Protein AF-A0A1E4HHP5-F1 (afdb_monomer_lite)

pLDDT: mean 71.06, std 14.01, range [37.03, 88.31]

Structure (mmCIF, N/CA/C/O backbone):
data_AF-A0A1E4HHP5-F1
#
_entry.id   AF-A0A1E4HHP5-F1
#
loop_
_atom_site.group_PDB
_atom_site.id
_atom_site.type_symbol
_atom_site.label_atom_id
_atom_site.label_alt_id
_atom_site.label_comp_id
_atom_site.label_asym_id
_atom_site.label_entity_id
_atom_site.label_seq_id
_atom_site.pdbx_PDB_ins_code
_atom_site.Cartn_x
_atom_site.Cartn_y
_atom_site.Cartn_z
_atom_site.occupancy
_atom_site.B_iso_or_equiv
_atom_site.auth_seq_id
_atom_site.auth_comp_id
_atom_site.auth_asym_id
_atom_site.auth_atom_id
_atom_site.pdbx_PDB_model_num
ATOM 1 N N . MET A 1 1 ? 35.082 -2.112 -59.714 1.00 37.03 1 MET A N 1
ATOM 2 C CA . MET A 1 1 ? 34.403 -3.037 -58.783 1.00 37.03 1 MET A CA 1
ATOM 3 C C . MET A 1 1 ? 33.611 -2.203 -57.797 1.00 37.03 1 MET A C 1
ATOM 5 O O . MET A 1 1 ? 34.212 -1.440 -57.056 1.00 37.03 1 MET A O 1
ATOM 9 N N . ALA A 1 2 ? 32.285 -2.267 -57.869 1.00 40.09 2 ALA A N 1
ATOM 10 C CA . ALA A 1 2 ? 31.379 -1.516 -57.009 1.00 40.09 2 ALA A CA 1
ATOM 11 C C . ALA A 1 2 ? 30.781 -2.477 -55.974 1.00 40.09 2 ALA A C 1
ATOM 13 O O . ALA A 1 2 ? 30.176 -3.474 -56.357 1.00 40.09 2 ALA A O 1
ATOM 14 N N . LEU A 1 3 ? 30.952 -2.186 -54.683 1.00 43.59 3 LEU A N 1
ATOM 15 C CA . LEU A 1 3 ? 30.181 -2.815 -53.612 1.00 43.59 3 LEU A CA 1
ATOM 16 C C . LEU A 1 3 ? 29.254 -1.755 -53.021 1.00 43.59 3 LEU A C 1
ATOM 18 O O . LEU A 1 3 ? 29.660 -0.940 -52.197 1.00 43.59 3 LEU A O 1
ATOM 22 N N . ALA A 1 4 ? 28.007 -1.752 -53.485 1.00 50.22 4 ALA A N 1
ATOM 23 C CA . ALA A 1 4 ? 26.939 -0.978 -52.875 1.00 50.22 4 ALA A CA 1
ATOM 24 C C . ALA A 1 4 ? 26.445 -1.726 -51.627 1.00 50.22 4 ALA A C 1
ATOM 26 O O . ALA A 1 4 ? 25.744 -2.732 -51.724 1.00 50.22 4 ALA A O 1
ATOM 27 N N . LEU A 1 5 ? 26.832 -1.242 -50.447 1.00 50.47 5 LEU A N 1
ATOM 28 C CA . LEU A 1 5 ? 26.260 -1.652 -49.165 1.00 50.47 5 LEU A CA 1
ATOM 29 C C . LEU A 1 5 ? 24.863 -1.027 -49.033 1.00 50.47 5 LEU A C 1
ATOM 31 O O . LEU A 1 5 ? 24.707 0.088 -48.542 1.00 50.47 5 LEU A O 1
ATOM 35 N N . LEU A 1 6 ? 23.838 -1.745 -49.493 1.00 47.16 6 LEU A N 1
ATOM 36 C CA . LEU A 1 6 ? 22.438 -1.442 -49.193 1.00 47.16 6 LEU A CA 1
ATOM 37 C C . LEU A 1 6 ? 22.149 -1.852 -47.741 1.00 47.16 6 LEU A C 1
ATOM 39 O O . LEU A 1 6 ? 21.624 -2.928 -47.466 1.00 47.16 6 LEU A O 1
ATOM 43 N N . GLY A 1 7 ? 22.538 -0.994 -46.797 1.00 49.75 7 GLY A N 1
ATOM 44 C CA . GLY A 1 7 ? 22.105 -1.087 -45.408 1.00 49.75 7 GLY A CA 1
ATOM 45 C C . GLY A 1 7 ? 20.605 -0.818 -45.335 1.00 49.75 7 GLY A C 1
ATOM 46 O O . GLY A 1 7 ? 20.167 0.323 -45.454 1.00 49.75 7 GLY A O 1
ATOM 47 N N . ALA A 1 8 ? 19.810 -1.875 -45.186 1.00 52.59 8 ALA A N 1
ATOM 48 C CA . ALA A 1 8 ? 18.377 -1.772 -44.973 1.00 52.59 8 ALA A CA 1
ATOM 49 C C . ALA A 1 8 ? 18.110 -1.028 -43.655 1.00 52.59 8 ALA A C 1
ATOM 51 O O . ALA A 1 8 ? 18.230 -1.592 -42.567 1.00 52.59 8 ALA A O 1
ATOM 52 N N . PHE A 1 9 ? 17.732 0.246 -43.745 1.00 48.00 9 PHE A N 1
ATOM 53 C CA . PHE A 1 9 ? 17.130 0.964 -42.630 1.00 48.00 9 PHE A CA 1
ATOM 54 C C . PHE A 1 9 ? 15.781 0.299 -42.339 1.00 48.00 9 PHE A C 1
ATOM 56 O O . PHE A 1 9 ? 14.777 0.589 -42.987 1.00 48.00 9 PHE A O 1
ATOM 63 N N . SER A 1 10 ? 15.755 -0.641 -41.393 1.00 49.78 10 SER A N 1
ATOM 64 C CA . SER A 1 10 ? 14.501 -1.153 -40.841 1.00 49.78 10 SER A CA 1
ATOM 65 C C . SER A 1 10 ? 13.860 -0.037 -40.027 1.00 49.78 10 SER A C 1
ATOM 67 O O . SER A 1 10 ? 14.067 0.083 -38.822 1.00 49.78 10 SER A O 1
ATOM 69 N N . VAL A 1 11 ? 13.104 0.827 -40.701 1.00 59.41 11 VAL A N 1
ATOM 70 C CA . VAL A 1 11 ? 12.247 1.802 -40.036 1.00 59.41 11 VAL A CA 1
ATOM 71 C C . VAL A 1 11 ? 11.059 1.016 -39.495 1.00 59.41 11 VAL A C 1
ATOM 73 O O . VAL A 1 11 ? 10.095 0.744 -40.210 1.00 59.41 11 VAL A O 1
ATOM 76 N N . ALA A 1 12 ? 11.147 0.582 -38.238 1.00 56.72 12 ALA A N 1
ATOM 77 C CA . ALA A 1 12 ? 10.016 0.002 -37.532 1.00 56.72 12 ALA A CA 1
ATOM 78 C C . ALA A 1 12 ? 8.943 1.091 -37.375 1.00 56.72 12 ALA A C 1
ATOM 80 O O . ALA A 1 12 ? 8.973 1.905 -36.454 1.00 56.72 12 ALA A O 1
ATOM 81 N N . LYS A 1 13 ? 8.006 1.150 -38.323 1.00 54.16 13 LYS A N 1
ATOM 82 C CA . LYS A 1 13 ? 6.830 2.008 -38.228 1.00 54.16 13 LYS A CA 1
ATOM 83 C C . LYS A 1 13 ? 5.934 1.398 -37.156 1.00 54.16 13 LYS A C 1
ATOM 85 O O . LYS A 1 13 ? 5.358 0.336 -37.374 1.00 54.16 13 LYS A O 1
ATOM 90 N N . ALA A 1 14 ? 5.829 2.048 -36.000 1.00 58.47 14 ALA A N 1
ATOM 91 C CA . ALA A 1 14 ? 4.816 1.691 -35.018 1.00 58.47 14 ALA A CA 1
ATOM 92 C C . ALA A 1 14 ? 3.445 1.858 -35.691 1.00 58.47 14 ALA A C 1
ATOM 94 O O . ALA A 1 14 ? 2.976 2.978 -35.897 1.00 58.47 14 ALA A O 1
ATOM 95 N N . ALA A 1 15 ? 2.832 0.749 -36.114 1.00 57.31 15 ALA A N 1
ATOM 96 C CA . ALA A 1 15 ? 1.427 0.734 -36.480 1.00 57.31 15 ALA A CA 1
ATOM 97 C C . ALA A 1 15 ? 0.680 1.224 -35.240 1.00 57.31 15 ALA A C 1
ATOM 99 O O . ALA A 1 15 ? 0.806 0.630 -34.170 1.00 57.31 15 ALA A O 1
ATOM 100 N N . SER A 1 16 ? 0.016 2.371 -35.356 1.00 65.38 16 SER A N 1
ATOM 101 C CA . SER A 1 16 ? -0.717 2.998 -34.260 1.00 65.38 16 SER A CA 1
ATOM 102 C C . SER A 1 16 ? -1.540 1.946 -33.515 1.00 65.38 16 SER A C 1
ATOM 104 O O . SER A 1 16 ? -2.403 1.303 -34.111 1.00 65.38 16 SER A O 1
ATOM 106 N N . GLY A 1 17 ? -1.258 1.756 -32.230 1.00 65.19 17 GLY A N 1
ATOM 107 C CA . GLY A 1 17 ? -1.964 0.824 -31.360 1.00 65.19 17 GLY A CA 1
ATOM 108 C C . GLY A 1 17 ? -2.509 1.577 -30.157 1.00 65.19 17 GLY A C 1
ATOM 109 O O . GLY A 1 17 ? -1.824 2.431 -29.596 1.00 65.19 17 GLY A O 1
ATOM 110 N N . ARG A 1 18 ? -3.749 1.285 -29.762 1.00 68.12 18 ARG A N 1
ATOM 111 C CA . ARG A 1 18 ? -4.358 1.848 -28.554 1.00 68.12 18 ARG A CA 1
ATOM 112 C C . ARG A 1 18 ? -4.258 0.817 -27.440 1.00 68.12 18 ARG A C 1
ATOM 114 O O . ARG A 1 18 ? -4.898 -0.226 -27.518 1.00 68.12 18 ARG A O 1
ATOM 121 N N . ILE A 1 19 ? -3.485 1.117 -26.402 1.00 47.22 19 ILE A N 1
ATOM 122 C CA . ILE A 1 19 ? -3.520 0.337 -25.164 1.00 47.22 19 ILE A CA 1
ATOM 123 C C . ILE A 1 19 ? -4.707 0.861 -24.353 1.00 47.22 19 ILE A C 1
ATOM 125 O O . ILE A 1 19 ? -4.745 2.036 -23.998 1.00 47.22 19 ILE A O 1
ATOM 129 N N . SER A 1 20 ? -5.704 0.008 -24.127 1.00 55.00 20 SER A N 1
ATOM 130 C CA . SER A 1 20 ? -6.857 0.318 -23.281 1.00 55.00 20 SER A CA 1
ATOM 131 C C . SER A 1 20 ? -6.636 -0.314 -21.919 1.00 55.00 20 SER A C 1
ATOM 133 O O . SER A 1 20 ? -6.541 -1.534 -21.816 1.00 55.00 20 SER A O 1
ATOM 135 N N . PHE A 1 21 ? -6.567 0.510 -20.884 1.00 63.69 21 PHE A N 1
ATOM 136 C CA . PHE A 1 21 ? -6.549 0.043 -19.505 1.00 63.69 21 PHE A CA 1
ATOM 137 C C . PHE A 1 21 ? -7.985 0.050 -18.982 1.00 63.69 21 PHE A C 1
ATOM 139 O O . PHE A 1 21 ? -8.677 1.060 -19.092 1.00 63.69 21 PHE A O 1
ATOM 146 N N . SER A 1 22 ? -8.442 -1.073 -18.433 1.00 65.50 22 SER A N 1
ATOM 147 C CA . SER A 1 22 ? -9.705 -1.162 -17.700 1.00 65.50 22 SER A CA 1
ATOM 148 C C . SER A 1 22 ? -9.409 -1.595 -16.273 1.00 65.50 22 SER A C 1
ATOM 150 O O . SER A 1 22 ? -8.774 -2.625 -16.056 1.00 65.50 22 SER A O 1
ATOM 152 N N . GLY A 1 23 ? -9.880 -0.818 -15.311 1.00 53.72 23 GLY A N 1
ATOM 153 C CA . GLY A 1 23 ? -9.776 -1.109 -13.890 1.00 53.72 23 GLY A CA 1
ATOM 154 C C . GLY A 1 23 ? -10.674 -0.150 -13.124 1.00 53.72 23 GLY A C 1
ATOM 155 O O . GLY A 1 23 ? -10.950 0.951 -13.599 1.00 53.72 23 GLY A O 1
ATOM 156 N N . ALA A 1 24 ? -11.153 -0.571 -11.960 1.00 59.75 24 ALA A N 1
ATOM 157 C CA . ALA A 1 24 ? -11.815 0.326 -11.028 1.00 59.75 24 ALA A CA 1
ATOM 158 C C . ALA A 1 24 ? -10.768 0.838 -10.037 1.00 59.75 24 ALA A C 1
ATOM 160 O O . ALA A 1 24 ? -10.073 0.039 -9.406 1.00 59.75 24 ALA A O 1
ATOM 161 N N . VAL A 1 25 ? -10.660 2.159 -9.885 1.00 53.84 25 VAL A N 1
ATOM 162 C CA . VAL A 1 25 ? -10.045 2.722 -8.682 1.00 53.84 25 VAL A CA 1
ATOM 163 C C . VAL A 1 25 ? -11.095 2.575 -7.597 1.00 53.84 25 VAL A C 1
ATOM 165 O O . VAL A 1 25 ? -12.051 3.342 -7.538 1.00 53.84 25 VAL A O 1
ATOM 168 N N . VAL A 1 26 ? -10.963 1.524 -6.794 1.00 57.34 26 VAL A N 1
ATOM 169 C CA . VAL A 1 26 ? -11.762 1.395 -5.582 1.00 57.34 26 VAL A CA 1
ATOM 170 C C . VAL A 1 26 ? -11.204 2.441 -4.629 1.00 57.34 26 VAL A C 1
ATOM 172 O O . VAL A 1 26 ? -10.092 2.288 -4.121 1.00 57.34 26 VAL A O 1
ATOM 175 N N . GLU A 1 27 ? -11.935 3.545 -4.460 1.00 48.44 27 GLU A N 1
ATOM 176 C CA . GLU A 1 27 ? -11.677 4.477 -3.366 1.00 48.44 27 GLU A CA 1
ATOM 177 C C . GLU A 1 27 ? -11.543 3.657 -2.080 1.00 48.44 27 GLU A C 1
ATOM 179 O O . GLU A 1 27 ? -12.304 2.696 -1.906 1.00 48.44 27 GLU A O 1
ATOM 184 N N . PRO A 1 28 ? -10.581 3.977 -1.193 1.00 55.53 28 PRO A N 1
ATOM 185 C CA . PRO A 1 28 ? -10.523 3.306 0.090 1.00 55.53 28 PRO A CA 1
ATOM 186 C C . PRO A 1 28 ? -11.921 3.401 0.685 1.00 55.53 28 PRO A C 1
ATOM 188 O O . PRO A 1 28 ? -12.442 4.501 0.857 1.00 55.53 28 PRO A O 1
ATOM 191 N N . THR A 1 29 ? -12.546 2.251 0.943 1.00 63.75 29 THR A N 1
ATOM 192 C CA . THR A 1 29 ? -13.977 2.125 1.285 1.00 63.75 29 THR A CA 1
ATOM 193 C C . THR A 1 29 ? -14.359 2.858 2.578 1.00 63.75 29 THR A C 1
ATOM 195 O O . THR A 1 29 ? -15.476 2.747 3.066 1.00 63.75 29 THR A O 1
ATOM 198 N N . CYS A 1 30 ? -13.395 3.536 3.191 1.00 68.38 30 CYS A N 1
ATOM 199 C CA . CYS A 1 30 ? -13.385 4.010 4.547 1.00 68.38 30 CYS A CA 1
ATOM 200 C C . CYS A 1 30 ? -12.202 4.978 4.742 1.00 68.38 30 CYS A C 1
ATOM 202 O O . CYS A 1 30 ? -11.078 4.732 4.295 1.00 68.38 30 CYS A O 1
ATOM 204 N N . THR A 1 31 ? -12.445 6.082 5.444 1.00 71.81 31 THR A N 1
ATOM 205 C CA . THR A 1 31 ? -11.422 7.078 5.775 1.00 71.81 31 THR A CA 1
ATOM 206 C C . THR A 1 31 ? -10.409 6.520 6.778 1.00 71.81 31 THR A C 1
ATOM 208 O O . THR A 1 31 ? -10.752 5.764 7.692 1.00 71.81 31 THR A O 1
ATOM 211 N N . VAL A 1 32 ? -9.137 6.894 6.608 1.00 71.81 32 VAL A N 1
ATOM 212 C CA . VAL A 1 32 ? -8.039 6.542 7.520 1.00 71.81 32 VAL A CA 1
ATOM 213 C C . VAL A 1 32 ? -7.413 7.831 8.058 1.00 71.81 32 VAL A C 1
ATOM 215 O O . VAL A 1 32 ? -7.084 8.712 7.259 1.00 71.81 32 VAL A O 1
ATOM 218 N N . PRO A 1 33 ? -7.203 7.969 9.379 1.00 72.94 33 PRO A N 1
ATOM 219 C CA . PRO A 1 33 ? -6.564 9.157 9.931 1.00 72.94 33 PRO A CA 1
ATOM 220 C C . PRO A 1 33 ? -5.134 9.353 9.401 1.00 72.94 33 PRO A C 1
ATOM 222 O O . PRO A 1 33 ? -4.307 8.438 9.426 1.00 72.94 33 PRO A O 1
ATOM 225 N N . ALA A 1 34 ? -4.820 10.575 8.957 1.00 70.81 34 ALA A N 1
ATOM 226 C CA . ALA A 1 34 ? -3.562 10.899 8.273 1.00 70.81 34 ALA A CA 1
ATOM 227 C C . ALA A 1 34 ? -2.293 10.604 9.101 1.00 70.81 34 ALA A C 1
ATOM 229 O O . ALA A 1 34 ? -1.251 10.265 8.538 1.00 70.81 34 ALA A O 1
ATOM 230 N N . HIS A 1 35 ? -2.374 10.673 10.434 1.00 70.44 35 HIS A N 1
ATOM 231 C CA . HIS A 1 35 ? -1.239 10.402 11.321 1.00 70.44 35 HIS A CA 1
ATOM 232 C C . HIS A 1 35 ? -0.780 8.932 11.276 1.00 70.44 35 HIS A C 1
ATOM 234 O O . HIS A 1 35 ? 0.422 8.673 11.345 1.00 70.44 35 HIS A O 1
ATOM 240 N N . TYR A 1 36 ? -1.692 7.973 11.065 1.00 67.44 36 TYR A N 1
ATOM 241 C CA . TYR A 1 36 ? -1.329 6.564 10.856 1.00 67.44 36 TYR A CA 1
ATOM 242 C C . TYR A 1 36 ? -0.618 6.346 9.513 1.00 67.44 36 TYR A C 1
ATOM 244 O O . TYR A 1 36 ? 0.279 5.506 9.395 1.00 67.44 36 TYR A O 1
ATOM 252 N N . LEU A 1 37 ? -0.984 7.127 8.492 1.00 69.12 37 LEU A N 1
ATOM 253 C CA . LEU A 1 37 ? -0.389 7.041 7.160 1.00 69.12 37 LEU A CA 1
ATOM 254 C C . LEU A 1 37 ? 1.035 7.613 7.149 1.00 69.12 37 LEU A C 1
ATOM 256 O O . LEU A 1 37 ? 1.954 6.936 6.691 1.00 69.12 37 LEU A O 1
ATOM 260 N N . ALA A 1 38 ? 1.242 8.804 7.713 1.00 66.12 38 ALA A N 1
ATOM 261 C CA . ALA A 1 38 ? 2.531 9.498 7.681 1.00 66.12 38 ALA A CA 1
ATOM 262 C C . ALA A 1 38 ? 3.647 8.749 8.435 1.00 66.12 38 ALA A C 1
ATOM 264 O O . ALA A 1 38 ? 4.735 8.546 7.890 1.00 66.12 38 ALA A O 1
ATOM 265 N N . ALA A 1 39 ? 3.368 8.265 9.652 1.00 62.94 39 ALA A N 1
ATOM 266 C CA . ALA A 1 39 ? 4.360 7.587 10.497 1.00 62.94 39 ALA A CA 1
ATOM 267 C C . ALA A 1 39 ? 4.934 6.316 9.845 1.00 62.94 39 ALA A C 1
ATOM 269 O O . ALA A 1 39 ? 6.102 5.968 10.006 1.00 62.94 39 ALA A O 1
ATOM 270 N N . SER A 1 40 ? 4.107 5.627 9.063 1.00 60.91 40 SER A N 1
ATOM 271 C CA . SER A 1 40 ? 4.456 4.343 8.462 1.00 60.91 40 SER A CA 1
ATOM 272 C C . SER A 1 40 ? 5.245 4.448 7.149 1.00 60.91 40 SER A C 1
ATOM 274 O O . SER A 1 40 ? 5.913 3.486 6.766 1.00 60.91 40 SER A O 1
ATOM 276 N N . ILE A 1 41 ? 5.173 5.592 6.459 1.00 64.56 41 ILE A N 1
ATOM 277 C CA . ILE A 1 41 ? 5.857 5.843 5.180 1.00 64.56 41 ILE A CA 1
ATOM 278 C C . ILE A 1 41 ? 7.268 6.400 5.423 1.00 64.56 41 ILE A C 1
ATOM 280 O O . ILE A 1 41 ? 8.205 6.004 4.725 1.00 64.56 41 ILE A O 1
ATOM 284 N N . ALA A 1 42 ? 7.420 7.265 6.434 1.00 61.25 42 ALA A N 1
ATOM 285 C CA . ALA A 1 42 ? 8.639 8.032 6.699 1.00 61.25 42 ALA A CA 1
ATOM 286 C C . ALA A 1 42 ? 9.818 7.201 7.232 1.00 61.25 42 ALA A C 1
ATOM 288 O O . ALA A 1 42 ? 10.971 7.542 6.985 1.00 61.25 42 ALA A O 1
ATOM 289 N N . ALA A 1 43 ? 9.563 6.106 7.950 1.00 58.94 43 ALA A N 1
ATOM 290 C CA . ALA A 1 43 ? 10.652 5.323 8.523 1.00 58.94 43 ALA A CA 1
ATOM 291 C C . ALA A 1 43 ? 11.359 4.466 7.438 1.00 58.94 43 ALA A C 1
ATOM 293 O O . ALA A 1 43 ? 10.663 3.827 6.632 1.00 58.94 43 ALA A O 1
ATOM 294 N N . PRO A 1 44 ? 12.706 4.377 7.427 1.00 51.62 44 PRO A N 1
ATOM 295 C CA . PRO A 1 44 ? 13.464 3.545 6.484 1.00 51.62 44 PRO A CA 1
ATOM 296 C C . PRO A 1 44 ? 13.133 2.061 6.703 1.00 51.62 44 PRO A C 1
ATOM 298 O O . PRO A 1 44 ? 13.125 1.594 7.846 1.00 51.62 44 PRO A O 1
ATOM 301 N N . ALA A 1 45 ? 12.751 1.333 5.649 1.00 53.03 45 ALA A N 1
ATOM 302 C CA . ALA A 1 45 ? 12.398 -0.080 5.763 1.00 53.03 45 ALA A CA 1
ATOM 303 C C . ALA A 1 45 ? 13.648 -0.918 5.487 1.00 53.03 45 ALA A C 1
ATOM 305 O O . ALA A 1 45 ? 13.992 -1.195 4.347 1.00 53.03 45 ALA A O 1
ATOM 306 N N . VAL A 1 46 ? 14.354 -1.291 6.554 1.00 48.34 46 VAL A N 1
ATOM 307 C CA . VAL A 1 46 ? 15.476 -2.236 6.437 1.00 48.34 46 VAL A CA 1
ATOM 308 C C . VAL A 1 46 ? 14.971 -3.661 6.180 1.00 48.34 46 VAL A C 1
ATOM 310 O O . VAL A 1 46 ? 15.703 -4.452 5.619 1.00 48.34 46 VAL A O 1
ATOM 313 N N . ASP A 1 47 ? 13.701 -3.961 6.452 1.00 51.06 47 ASP A N 1
ATOM 314 C CA . ASP A 1 47 ? 13.041 -5.202 6.050 1.00 51.06 47 ASP A CA 1
ATOM 315 C C . ASP A 1 47 ? 11.529 -4.970 5.960 1.00 51.06 47 ASP A C 1
ATOM 317 O O . ASP A 1 47 ? 11.010 -3.991 6.513 1.00 51.06 47 ASP A O 1
ATOM 321 N N . ALA A 1 48 ? 10.816 -5.853 5.251 1.00 54.34 48 ALA A N 1
ATOM 322 C CA . ALA A 1 48 ? 9.356 -5.840 5.187 1.00 54.34 48 ALA A CA 1
ATOM 323 C C . ALA A 1 48 ? 8.787 -5.743 6.612 1.00 54.34 48 ALA A C 1
ATOM 325 O O . ALA A 1 48 ? 8.908 -6.675 7.406 1.00 54.34 48 ALA A O 1
ATOM 326 N N . ARG A 1 49 ? 8.209 -4.586 6.963 1.00 62.94 49 ARG A N 1
ATOM 327 C CA . ARG A 1 49 ? 7.653 -4.393 8.305 1.00 62.94 49 ARG A CA 1
ATOM 328 C C . ARG A 1 49 ? 6.554 -5.417 8.539 1.00 62.94 49 ARG A C 1
ATOM 330 O O . ARG A 1 49 ? 5.736 -5.656 7.648 1.00 62.94 49 ARG A O 1
ATOM 337 N N . ALA A 1 50 ? 6.522 -5.968 9.752 1.00 67.56 50 ALA A N 1
ATOM 338 C CA . ALA A 1 50 ? 5.416 -6.795 10.209 1.00 67.56 50 ALA A CA 1
ATOM 339 C C . ALA A 1 50 ? 4.076 -6.097 9.887 1.00 67.56 50 ALA A C 1
ATOM 341 O O . ALA A 1 50 ? 3.991 -4.872 10.046 1.00 67.56 50 ALA A O 1
ATOM 342 N N . PRO A 1 51 ? 3.050 -6.835 9.420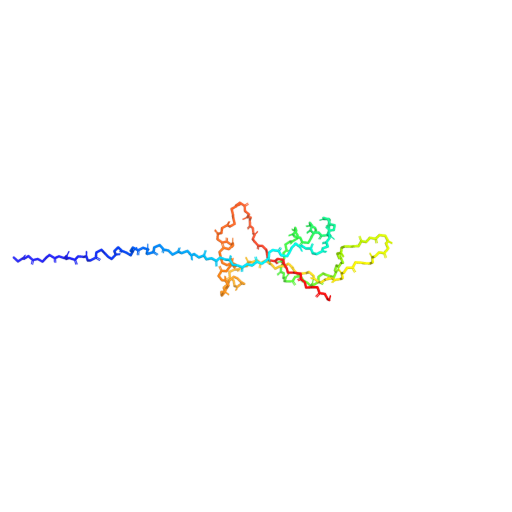 1.00 76.19 51 PRO A N 1
ATOM 343 C CA . PRO A 1 51 ? 1.776 -6.243 9.038 1.00 76.19 51 PRO A CA 1
ATOM 344 C C . PRO A 1 51 ? 1.195 -5.406 10.178 1.00 76.19 51 PRO A C 1
ATOM 346 O O . PRO A 1 51 ? 0.914 -5.921 11.261 1.00 76.19 51 PRO A O 1
ATOM 349 N N . LEU A 1 52 ? 1.002 -4.110 9.935 1.00 80.50 52 LEU A N 1
ATOM 350 C CA . LEU A 1 52 ? 0.372 -3.228 10.908 1.00 80.50 52 LEU A CA 1
ATOM 351 C C . LEU A 1 52 ? -1.139 -3.441 10.847 1.00 80.50 52 LEU A C 1
ATOM 353 O O . LEU A 1 52 ? -1.745 -3.271 9.789 1.00 80.50 52 LEU A O 1
ATOM 357 N N . ARG A 1 53 ? -1.743 -3.813 11.976 1.00 83.75 53 ARG A N 1
ATOM 358 C C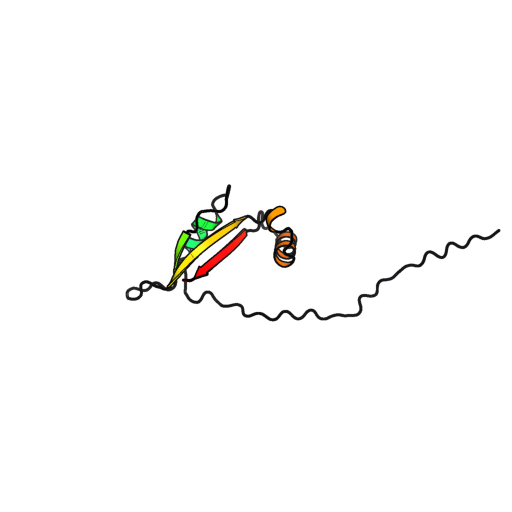A . ARG A 1 53 ? -3.196 -3.940 12.108 1.00 83.75 53 ARG A CA 1
ATOM 359 C C . ARG A 1 53 ? -3.805 -2.563 12.349 1.00 83.75 53 ARG A C 1
ATOM 361 O O . ARG A 1 53 ? -3.403 -1.863 13.273 1.00 83.75 53 ARG A O 1
ATOM 368 N N . LEU A 1 54 ? -4.745 -2.177 11.497 1.00 82.19 54 LEU A N 1
ATOM 369 C CA . LEU A 1 54 ? -5.438 -0.893 11.521 1.00 82.19 54 LEU A CA 1
ATOM 370 C C . LEU A 1 54 ? -6.939 -1.118 11.318 1.00 82.19 54 LEU A C 1
ATOM 372 O O . LEU A 1 54 ? -7.366 -2.190 10.895 1.00 82.19 54 LEU A O 1
ATOM 376 N N . ALA A 1 55 ? -7.732 -0.091 11.599 1.00 84.81 55 ALA A N 1
ATOM 377 C CA . ALA A 1 55 ? -9.147 -0.046 11.262 1.00 84.81 55 ALA A CA 1
ATOM 378 C C . ALA A 1 55 ? -9.428 1.217 10.444 1.00 84.81 55 ALA A C 1
ATOM 380 O O . ALA A 1 55 ? -8.782 2.250 10.633 1.00 84.81 55 ALA A O 1
ATOM 381 N N . CYS A 1 56 ? -10.346 1.125 9.489 1.00 83.06 56 CYS A N 1
ATOM 382 C CA . CYS A 1 56 ? -10.779 2.254 8.675 1.00 83.06 56 CYS A CA 1
ATOM 383 C C . CYS A 1 56 ? -12.267 2.533 8.904 1.00 83.06 56 CYS A C 1
ATOM 385 O O . CYS A 1 56 ? -13.036 1.616 9.188 1.00 83.06 56 CYS A O 1
ATOM 387 N N . GLY A 1 57 ? -12.683 3.795 8.769 1.00 82.56 57 GLY A N 1
ATOM 388 C CA . GLY A 1 57 ? -14.091 4.175 8.934 1.00 82.56 57 GLY A CA 1
ATOM 389 C C . GLY A 1 57 ? -14.571 4.160 10.386 1.00 82.56 57 GLY A C 1
ATOM 390 O O . GLY A 1 57 ? -15.770 4.102 10.628 1.00 82.56 57 GLY A O 1
ATOM 391 N N . GLN A 1 58 ? -13.646 4.213 11.348 1.00 81.88 58 GLN A N 1
ATOM 392 C CA . GLN A 1 58 ? -13.978 4.324 12.766 1.00 81.88 58 GLN A CA 1
ATOM 393 C C . GLN A 1 58 ? -14.806 5.581 13.044 1.00 81.88 58 GLN A C 1
ATOM 395 O O . GLN A 1 58 ? -14.413 6.690 12.678 1.00 81.88 58 GLN A O 1
ATOM 400 N N . THR A 1 59 ? -15.927 5.402 13.738 1.00 82.19 59 THR A N 1
ATOM 401 C CA . THR A 1 59 ? -16.766 6.489 14.256 1.00 82.19 59 THR A CA 1
ATOM 402 C C . THR A 1 59 ? -17.020 6.286 15.751 1.00 82.19 59 THR A C 1
ATOM 404 O O . THR A 1 59 ? -16.608 5.283 16.327 1.00 82.19 59 THR A O 1
ATOM 407 N N . ALA A 1 60 ? -17.714 7.222 16.407 1.00 85.19 60 ALA A N 1
ATOM 408 C CA . ALA A 1 60 ? -18.044 7.102 17.832 1.00 85.19 60 ALA A CA 1
ATOM 409 C C . ALA A 1 60 ? -18.862 5.838 18.171 1.00 85.19 60 ALA A C 1
ATOM 411 O O . ALA A 1 60 ? -18.843 5.384 19.312 1.00 85.19 60 ALA A O 1
ATOM 412 N N . THR A 1 61 ? -19.577 5.279 17.190 1.00 87.12 61 THR A N 1
ATOM 413 C CA . THR A 1 61 ? -20.481 4.131 17.355 1.00 87.12 61 THR A CA 1
ATOM 414 C C . THR A 1 61 ? -20.099 2.921 16.503 1.00 87.12 61 THR A C 1
ATOM 416 O O . THR A 1 61 ? -20.742 1.884 16.620 1.00 87.12 61 THR A O 1
ATOM 419 N N . ASP A 1 62 ? -19.084 3.040 15.644 1.00 82.31 62 ASP A N 1
ATOM 420 C CA . ASP A 1 62 ? -18.638 1.978 14.740 1.00 82.31 62 ASP A CA 1
ATOM 421 C C . ASP A 1 62 ? -17.133 1.733 14.937 1.00 82.31 62 ASP A C 1
ATOM 423 O O . ASP A 1 62 ? -16.336 2.648 14.687 1.00 82.31 62 ASP A O 1
ATOM 427 N N . PRO A 1 63 ? -16.716 0.525 15.366 1.00 80.50 63 PRO A N 1
ATOM 428 C CA . PRO A 1 63 ? -15.303 0.177 15.506 1.00 80.50 63 PRO A CA 1
ATOM 429 C C . PRO A 1 63 ? -14.537 0.152 14.171 1.00 80.50 63 PRO A C 1
ATOM 431 O O . PRO A 1 63 ? -13.307 0.039 14.190 1.00 80.50 63 PRO A O 1
ATOM 434 N N . GLY A 1 64 ? -15.226 0.302 13.038 1.00 86.38 64 GLY A N 1
ATOM 435 C CA . GLY A 1 64 ? -14.654 0.363 11.703 1.00 86.38 64 GLY A CA 1
ATOM 436 C C . GLY A 1 64 ? -14.264 -1.011 11.166 1.00 86.38 64 GLY A C 1
ATOM 437 O O . GLY A 1 64 ? -14.311 -2.031 11.857 1.00 86.38 64 GLY A O 1
ATOM 438 N N . ARG A 1 65 ? -13.842 -1.044 9.899 1.00 85.38 65 ARG A N 1
ATOM 439 C CA . ARG A 1 65 ? -13.422 -2.283 9.241 1.00 85.38 65 ARG A CA 1
ATOM 440 C C . ARG A 1 65 ? -11.928 -2.538 9.472 1.00 85.38 65 ARG A C 1
ATOM 442 O O . ARG A 1 65 ? -11.117 -1.677 9.110 1.00 85.38 65 ARG A O 1
ATOM 449 N N . PRO A 1 66 ? -11.536 -3.692 10.041 1.00 86.81 66 PRO A N 1
ATOM 450 C CA . PRO A 1 66 ? -10.135 -4.016 10.249 1.00 86.81 66 PRO A CA 1
ATOM 451 C C . PRO A 1 66 ? -9.433 -4.323 8.923 1.00 86.81 66 PRO A C 1
ATOM 453 O O . PRO A 1 66 ? -10.001 -4.907 7.999 1.00 86.81 66 PRO A O 1
ATOM 456 N N . TYR A 1 67 ? -8.163 -3.951 8.846 1.00 85.69 67 TYR A N 1
ATOM 457 C CA . TYR A 1 67 ? -7.274 -4.310 7.754 1.00 85.69 67 TYR A CA 1
ATOM 458 C C . TYR A 1 67 ? -5.838 -4.444 8.258 1.00 85.69 67 TYR A C 1
ATOM 460 O O . TYR A 1 67 ? -5.444 -3.882 9.283 1.00 85.69 67 TYR A O 1
ATOM 468 N N . SER A 1 68 ? -5.032 -5.207 7.532 1.00 85.44 68 SER A N 1
ATOM 469 C CA . SER A 1 68 ? -3.586 -5.220 7.702 1.00 85.44 68 SER A CA 1
ATOM 470 C C . SER A 1 68 ? -2.923 -4.379 6.621 1.00 85.44 68 SER A C 1
ATOM 472 O O . SER A 1 68 ? -3.393 -4.298 5.485 1.00 85.44 68 SER A O 1
ATOM 474 N N . ARG A 1 69 ? -1.838 -3.704 6.989 1.00 82.81 69 ARG A N 1
ATOM 475 C CA . ARG A 1 69 ? -1.090 -2.829 6.096 1.00 82.81 69 ARG A CA 1
ATOM 476 C C . ARG A 1 69 ? 0.382 -3.190 6.090 1.00 82.81 69 ARG A C 1
ATOM 478 O O . ARG A 1 69 ? 1.014 -3.226 7.145 1.00 82.81 69 ARG A O 1
ATOM 485 N N . VAL A 1 70 ? 0.931 -3.365 4.896 1.00 84.62 70 VAL A N 1
ATOM 486 C CA . VAL A 1 70 ? 2.357 -3.612 4.667 1.00 84.62 70 VAL A CA 1
ATOM 487 C C . VAL A 1 70 ? 2.904 -2.518 3.757 1.00 84.62 70 VAL A C 1
ATOM 489 O O . VAL A 1 70 ? 2.247 -2.105 2.805 1.00 84.62 70 VAL A O 1
ATOM 492 N N . VAL A 1 71 ? 4.101 -2.022 4.066 1.00 83.19 71 VAL A N 1
ATOM 493 C CA . VAL A 1 71 ? 4.836 -1.087 3.205 1.00 83.19 71 VAL A CA 1
ATOM 494 C C . VAL A 1 71 ? 6.111 -1.778 2.761 1.00 83.19 71 VAL A C 1
ATOM 496 O O . VAL A 1 71 ? 6.900 -2.212 3.599 1.00 83.19 71 VAL A O 1
ATOM 499 N N . LEU A 1 72 ? 6.286 -1.884 1.451 1.00 82.94 72 LEU A N 1
ATOM 500 C CA . LEU A 1 72 ? 7.420 -2.527 0.808 1.00 82.94 72 LEU A CA 1
ATOM 501 C C . LEU A 1 72 ? 8.221 -1.468 0.057 1.00 82.94 72 LEU A C 1
ATOM 503 O O . LEU A 1 72 ? 7.659 -0.732 -0.755 1.00 82.94 72 LEU A O 1
ATOM 507 N N . ASP A 1 73 ? 9.525 -1.411 0.298 1.00 83.38 73 ASP A N 1
ATOM 508 C CA . ASP A 1 73 ? 10.419 -0.608 -0.531 1.00 83.38 73 ASP A CA 1
ATOM 509 C C . ASP A 1 73 ? 10.620 -1.328 -1.874 1.00 83.38 73 ASP A C 1
ATOM 511 O O . ASP A 1 73 ? 10.880 -2.537 -1.916 1.00 83.38 73 ASP A O 1
ATOM 515 N N . LEU A 1 74 ? 10.443 -0.601 -2.980 1.00 84.56 74 LEU A N 1
ATOM 516 C CA . LEU A 1 74 ? 10.604 -1.149 -4.324 1.00 84.56 74 LEU A CA 1
ATOM 517 C C . LEU A 1 74 ? 12.078 -1.076 -4.729 1.00 84.56 74 LEU A C 1
ATOM 519 O O . LEU A 1 74 ? 12.565 -0.035 -5.167 1.00 84.56 74 LEU A O 1
ATOM 523 N N . ASP A 1 75 ? 12.778 -2.197 -4.578 1.00 83.38 75 ASP A N 1
ATOM 524 C CA . ASP A 1 75 ? 14.142 -2.410 -5.060 1.00 83.38 75 ASP A CA 1
ATOM 525 C C . ASP A 1 75 ? 14.149 -3.167 -6.401 1.00 83.38 75 ASP A C 1
ATOM 527 O O . ASP A 1 75 ? 13.117 -3.617 -6.907 1.00 83.38 75 ASP A O 1
ATOM 531 N N . ALA A 1 76 ? 15.336 -3.298 -7.002 1.00 77.00 76 ALA A N 1
ATOM 532 C CA . ALA A 1 76 ? 15.505 -3.929 -8.309 1.00 77.00 76 ALA A CA 1
ATOM 533 C C . ALA A 1 76 ? 15.000 -5.384 -8.352 1.00 77.00 76 ALA A C 1
ATOM 535 O O . ALA A 1 76 ? 14.557 -5.841 -9.404 1.00 77.00 76 ALA A O 1
ATOM 536 N N . THR A 1 77 ? 15.046 -6.107 -7.229 1.00 83.50 77 THR A N 1
ATOM 537 C CA . THR A 1 77 ? 14.595 -7.500 -7.141 1.00 83.50 77 THR A CA 1
ATOM 538 C C . THR A 1 77 ? 13.078 -7.599 -7.005 1.00 83.50 77 THR A C 1
ATOM 540 O O . THR A 1 77 ? 12.486 -8.451 -7.658 1.00 83.50 77 THR A O 1
ATOM 543 N N . ARG A 1 78 ? 12.420 -6.716 -6.240 1.00 80.81 78 ARG A N 1
ATOM 544 C CA . ARG A 1 78 ? 10.949 -6.701 -6.111 1.00 80.81 78 ARG A CA 1
ATOM 545 C C . ARG A 1 78 ? 10.229 -6.206 -7.357 1.00 80.81 78 ARG A C 1
ATOM 547 O O . ARG A 1 78 ? 9.101 -6.620 -7.602 1.00 80.81 78 ARG A O 1
ATOM 554 N N . VAL A 1 79 ? 10.848 -5.324 -8.141 1.00 85.44 79 VAL A N 1
ATOM 555 C CA . VAL A 1 79 ? 10.263 -4.894 -9.424 1.00 85.44 79 VAL A CA 1
ATOM 556 C C . VAL A 1 79 ? 10.528 -5.892 -10.551 1.00 85.44 79 VAL A C 1
ATOM 558 O O . VAL A 1 79 ? 9.844 -5.853 -11.575 1.00 85.44 79 VAL A O 1
ATOM 561 N N . ALA A 1 80 ? 11.510 -6.787 -10.388 1.00 82.44 80 ALA A N 1
ATOM 562 C CA . ALA A 1 80 ? 11.837 -7.782 -11.396 1.00 82.44 80 ALA A CA 1
ATOM 563 C C . ALA A 1 80 ? 10.652 -8.737 -11.598 1.00 82.44 80 ALA A C 1
ATOM 565 O O . ALA A 1 80 ? 10.226 -9.438 -10.687 1.00 82.44 80 ALA A O 1
ATOM 566 N N . GLY A 1 81 ? 10.115 -8.759 -12.817 1.00 81.81 81 GLY A N 1
ATOM 567 C CA . GLY A 1 81 ? 8.971 -9.599 -13.181 1.00 81.81 81 GLY A CA 1
ATOM 568 C C . GLY A 1 81 ? 7.619 -8.884 -13.158 1.00 81.81 81 GLY A C 1
ATOM 569 O O . GLY A 1 81 ? 6.684 -9.385 -13.776 1.00 81.81 81 GLY A O 1
ATOM 570 N N . ASP A 1 82 ? 7.523 -7.686 -12.572 1.00 88.31 82 ASP A N 1
ATOM 571 C CA . ASP A 1 82 ? 6.304 -6.873 -12.603 1.00 88.31 82 ASP A CA 1
ATOM 572 C C . ASP A 1 82 ? 6.496 -5.627 -13.485 1.00 88.31 82 ASP A C 1
ATOM 574 O O . ASP A 1 82 ? 7.246 -4.693 -13.173 1.00 88.31 82 ASP A O 1
ATOM 578 N N . ARG A 1 83 ? 5.803 -5.609 -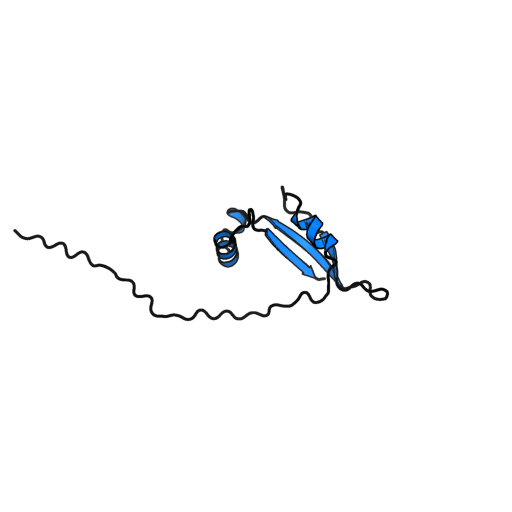14.631 1.00 87.38 83 ARG A N 1
ATOM 579 C CA . ARG A 1 83 ? 5.897 -4.512 -15.609 1.00 87.38 83 ARG A CA 1
ATOM 580 C C . ARG A 1 83 ? 5.330 -3.198 -15.076 1.00 87.38 83 ARG A C 1
ATOM 582 O O . ARG A 1 83 ? 5.823 -2.143 -15.469 1.00 87.38 83 ARG A O 1
ATOM 589 N N . LEU A 1 84 ? 4.318 -3.249 -14.213 1.00 87.38 84 LEU A N 1
ATOM 590 C CA . LEU A 1 84 ? 3.688 -2.062 -13.647 1.00 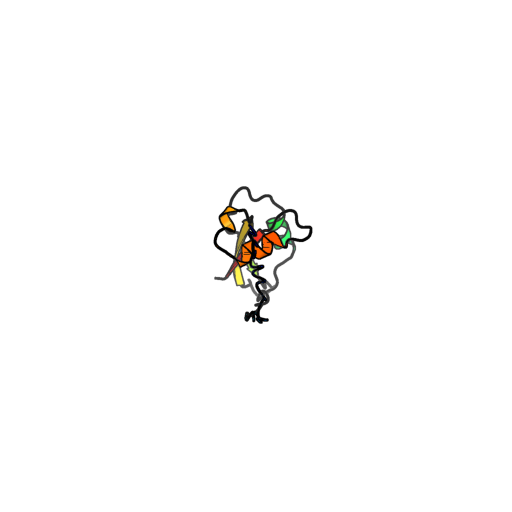87.38 84 LEU A CA 1
ATOM 591 C C . LEU A 1 84 ? 4.601 -1.427 -12.600 1.00 87.38 84 LEU A C 1
ATOM 593 O O . LEU A 1 84 ? 4.845 -0.223 -12.660 1.00 87.38 84 LEU A O 1
ATOM 597 N N . LEU A 1 85 ? 5.173 -2.233 -11.702 1.00 87.75 85 LEU A N 1
ATOM 598 C CA . LEU A 1 85 ? 6.143 -1.746 -10.720 1.00 87.75 85 LEU A CA 1
ATOM 599 C C . LEU A 1 85 ? 7.404 -1.211 -11.408 1.00 87.75 85 LEU A C 1
ATOM 601 O O . LEU A 1 85 ? 7.900 -0.149 -11.039 1.00 87.75 85 LEU A O 1
ATOM 605 N N . THR A 1 86 ? 7.871 -1.883 -12.466 1.00 88.25 86 THR A N 1
ATOM 606 C CA . THR A 1 86 ? 8.987 -1.400 -13.296 1.00 88.25 86 THR A CA 1
ATOM 607 C C . THR A 1 86 ? 8.673 -0.059 -13.962 1.00 88.25 86 THR A C 1
ATOM 609 O O . THR A 1 86 ? 9.529 0.822 -14.026 1.00 88.25 86 THR A O 1
ATOM 612 N N . TYR A 1 87 ? 7.459 0.113 -14.487 1.00 87.12 87 TYR A N 1
ATOM 613 C CA . TYR A 1 87 ? 7.042 1.385 -15.071 1.00 87.12 87 TYR A CA 1
ATOM 614 C C . TYR A 1 87 ? 6.986 2.487 -14.008 1.00 87.12 87 TYR A C 1
ATOM 616 O O . TYR A 1 87 ? 7.509 3.576 -14.234 1.00 87.12 87 TYR A O 1
ATOM 624 N N . PHE A 1 88 ? 6.401 2.206 -12.844 1.00 85.81 88 PHE A N 1
ATOM 625 C CA . PHE A 1 88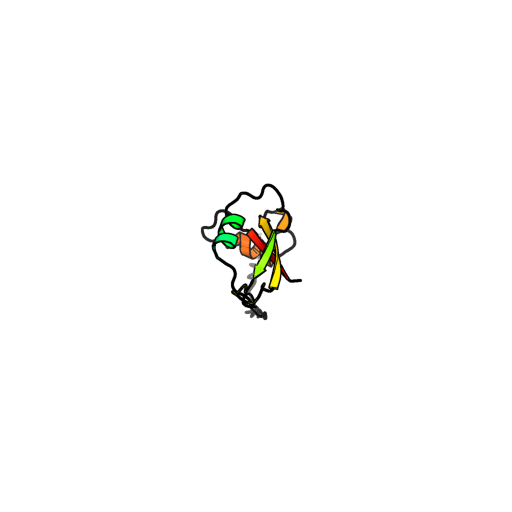 ? 6.259 3.182 -11.767 1.00 85.81 88 PHE A CA 1
ATOM 626 C C . PHE A 1 88 ? 7.618 3.690 -11.268 1.00 85.81 88 PHE A C 1
ATOM 628 O O . PHE A 1 88 ? 7.832 4.899 -11.214 1.00 85.81 88 PHE A O 1
ATOM 635 N N . THR A 1 89 ? 8.568 2.790 -10.991 1.00 86.81 89 THR A N 1
ATOM 636 C CA . THR A 1 89 ? 9.907 3.182 -10.513 1.00 86.81 89 THR A CA 1
ATOM 637 C C . THR A 1 89 ? 10.711 3.961 -11.551 1.00 86.81 89 THR A C 1
ATOM 639 O O . THR A 1 89 ? 11.484 4.845 -11.196 1.00 86.81 89 THR A O 1
ATOM 642 N N . ARG A 1 90 ? 10.505 3.706 -12.850 1.00 86.06 90 ARG A N 1
ATOM 643 C CA . ARG A 1 90 ? 11.150 4.475 -13.932 1.00 86.06 90 ARG A CA 1
ATOM 644 C C . ARG A 1 90 ? 10.587 5.885 -14.112 1.00 86.06 90 ARG A C 1
ATOM 646 O O . ARG A 1 90 ? 11.292 6.738 -14.640 1.00 86.06 90 ARG A O 1
ATOM 653 N N . ASN A 1 91 ? 9.344 6.126 -13.698 1.00 84.69 91 ASN A N 1
ATOM 654 C CA . ASN A 1 91 ? 8.638 7.396 -13.898 1.00 84.69 91 ASN A CA 1
ATOM 655 C C . ASN A 1 91 ? 8.397 8.155 -12.581 1.00 84.69 91 ASN A C 1
ATOM 657 O O . ASN A 1 91 ? 7.540 9.035 -12.509 1.00 84.69 91 ASN A O 1
ATOM 661 N N . GLN A 1 92 ? 9.146 7.831 -11.524 1.00 78.94 92 GLN A N 1
ATOM 662 C CA . GLN A 1 92 ? 9.075 8.547 -10.252 1.00 78.94 92 GLN A CA 1
ATOM 663 C C . GLN A 1 92 ? 9.745 9.933 -10.389 1.00 78.94 92 GLN A C 1
ATOM 665 O O . GLN A 1 92 ? 10.926 10.135 -10.119 1.00 78.94 92 GLN A O 1
ATOM 670 N N . HIS A 1 93 ? 9.007 10.926 -10.882 1.00 75.69 93 HIS A N 1
ATOM 671 C CA . HIS A 1 93 ? 9.539 12.278 -11.058 1.00 75.69 93 HIS A CA 1
ATOM 672 C C . HIS A 1 93 ? 9.690 12.981 -9.701 1.00 75.69 93 HIS A C 1
ATOM 674 O O . HIS A 1 93 ? 8.704 13.356 -9.073 1.00 75.69 93 HIS A O 1
ATOM 680 N N . GLY A 1 94 ? 10.932 13.162 -9.243 1.00 67.31 94 GLY A N 1
ATOM 681 C CA . GLY A 1 94 ? 11.252 13.930 -8.030 1.00 67.31 94 GLY A CA 1
ATOM 682 C C . GLY A 1 94 ? 11.141 13.165 -6.705 1.00 67.31 94 GLY A C 1
ATOM 683 O O . GLY A 1 94 ? 11.401 13.747 -5.655 1.00 67.31 94 GLY A O 1
ATOM 684 N N . ALA A 1 95 ? 10.803 11.872 -6.729 1.00 73.12 95 ALA A N 1
ATOM 685 C CA . ALA A 1 95 ? 10.806 11.025 -5.537 1.00 73.12 95 ALA A CA 1
ATOM 686 C C . ALA A 1 95 ? 12.149 10.295 -5.374 1.00 73.12 95 ALA A C 1
ATOM 688 O O . ALA A 1 95 ? 12.684 9.724 -6.326 1.00 73.12 95 ALA A O 1
ATOM 689 N N . THR A 1 96 ? 12.676 10.273 -4.148 1.00 70.75 96 THR A N 1
ATOM 690 C CA . THR A 1 96 ? 13.943 9.602 -3.808 1.00 70.75 96 THR A CA 1
ATOM 691 C C . THR A 1 96 ? 13.812 8.081 -3.721 1.00 70.75 96 THR A C 1
ATOM 693 O O . THR A 1 96 ? 14.798 7.374 -3.905 1.00 70.75 96 THR A O 1
ATOM 696 N N . ALA A 1 97 ? 12.603 7.571 -3.471 1.00 76.75 97 ALA A N 1
ATOM 697 C CA . ALA A 1 97 ? 12.296 6.147 -3.417 1.00 76.75 97 ALA A CA 1
ATOM 698 C C . ALA A 1 97 ? 10.817 5.897 -3.741 1.00 76.75 97 ALA A C 1
ATOM 700 O O . ALA A 1 97 ? 9.949 6.693 -3.373 1.00 76.75 97 ALA A O 1
ATOM 701 N N . ALA A 1 98 ? 10.529 4.764 -4.380 1.00 81.06 98 ALA A N 1
ATOM 702 C CA . ALA A 1 98 ? 9.174 4.267 -4.564 1.00 81.06 98 ALA A CA 1
ATOM 703 C C . ALA A 1 98 ? 8.863 3.175 -3.537 1.00 81.06 98 ALA A C 1
ATOM 705 O O . ALA A 1 98 ? 9.698 2.321 -3.235 1.00 81.06 98 ALA A O 1
ATOM 706 N N . LYS A 1 99 ? 7.635 3.197 -3.016 1.00 83.31 99 LYS A N 1
ATOM 707 C CA . LYS A 1 99 ? 7.137 2.209 -2.060 1.00 83.31 99 LYS A CA 1
ATOM 708 C C . LYS A 1 99 ? 5.813 1.643 -2.544 1.00 83.31 99 LYS A C 1
ATOM 710 O O . LYS A 1 99 ? 4.964 2.390 -3.025 1.00 83.31 99 LYS A O 1
ATOM 715 N N . LEU A 1 100 ? 5.627 0.343 -2.367 1.00 82.94 100 LEU A N 1
ATOM 716 C CA . LEU A 1 100 ? 4.349 -0.327 -2.553 1.00 82.94 100 LEU A CA 1
ATOM 717 C C . LEU A 1 100 ? 3.665 -0.463 -1.194 1.00 82.94 100 LEU A C 1
ATOM 719 O O . LEU A 1 100 ? 4.190 -1.090 -0.276 1.00 82.94 100 LEU A O 1
ATOM 723 N N . VAL A 1 101 ? 2.488 0.141 -1.065 1.00 83.50 101 VAL A N 1
ATOM 724 C CA . VAL A 1 101 ? 1.638 0.006 0.119 1.00 83.50 101 VAL A CA 1
ATOM 725 C C . VAL A 1 101 ? 0.550 -1.006 -0.200 1.00 83.50 101 VAL A C 1
ATOM 727 O O . VAL A 1 101 ? -0.217 -0.808 -1.137 1.00 83.50 101 VAL A O 1
ATOM 730 N N . VAL A 1 102 ? 0.483 -2.079 0.583 1.00 83.56 102 VAL A N 1
ATOM 731 C CA . VAL A 1 102 ? -0.523 -3.133 0.447 1.00 83.56 102 VAL A CA 1
ATOM 732 C C . VAL A 1 102 ? -1.476 -3.058 1.630 1.00 83.56 102 VAL A C 1
ATOM 734 O O . VAL A 1 102 ? -1.039 -3.030 2.783 1.00 83.56 102 VAL A O 1
ATOM 737 N N . HIS A 1 103 ? -2.774 -3.034 1.339 1.00 83.44 103 HIS A N 1
ATOM 738 C CA . HIS A 1 103 ? -3.851 -3.142 2.318 1.00 83.44 103 HIS A CA 1
ATOM 739 C C . HIS A 1 103 ? -4.596 -4.458 2.105 1.00 83.44 103 HIS A C 1
ATOM 741 O O . HIS A 1 103 ? -5.097 -4.706 1.010 1.00 83.44 103 HIS A O 1
ATOM 747 N N . THR A 1 104 ? -4.699 -5.273 3.151 1.00 84.56 104 THR A N 1
ATOM 748 C CA . THR A 1 104 ? -5.490 -6.508 3.142 1.00 84.56 104 THR A CA 1
ATOM 749 C C . THR A 1 104 ? -6.627 -6.356 4.134 1.00 84.56 104 THR A C 1
ATOM 751 O O . THR A 1 104 ? -6.393 -6.284 5.341 1.00 84.56 104 THR A O 1
ATOM 754 N N . TYR A 1 105 ? -7.848 -6.276 3.622 1.00 81.50 105 TYR A N 1
ATOM 755 C CA . TYR A 1 105 ? -9.053 -6.196 4.435 1.00 81.50 105 TYR A CA 1
ATOM 756 C C . TYR A 1 105 ? -9.508 -7.601 4.837 1.00 81.50 105 TYR A C 1
ATOM 758 O O . TYR A 1 105 ? -9.492 -8.496 3.993 1.00 81.50 105 TYR A O 1
ATOM 766 N N . GLU A 1 106 ? -9.905 -7.767 6.098 1.00 74.88 106 GLU A N 1
ATOM 767 C CA . GLU A 1 106 ? -10.498 -9.012 6.622 1.00 74.88 106 GLU A CA 1
ATOM 768 C C . GLU A 1 106 ? -11.990 -9.119 6.268 1.00 74.88 106 GLU A C 1
ATOM 770 O 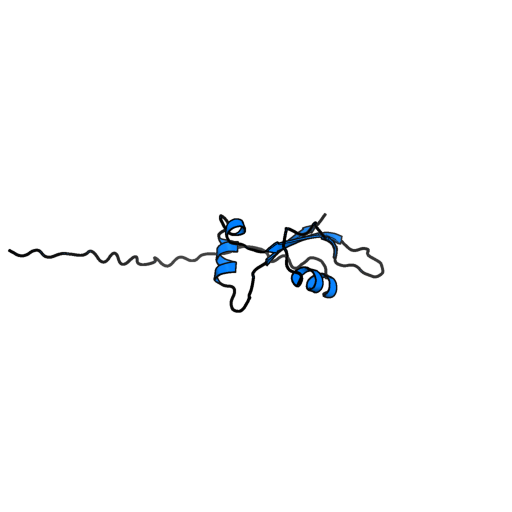O . GLU A 1 106 ? -12.675 -8.062 6.185 1.00 74.88 106 GLU A O 1
#

Radius of gyration: 22.96 Å; chains: 1; bounding box: 55×24×77 Å

Secondary structure (DSSP, 8-state):
----------------------------SS---HHHHHHHHHS--SS-PPPEEEEES--SS---EEEEEEEEE--HHHHTT-HHHHHHHHT-SS-S--EEEEEEE-

Foldseek 3Di:
DDDDPPPPPPPPDPPDDDDDDDDDPPDPPFADDVVVVVVQPPDDPPDWDDWDWDFGNDDPPDNHFIKTKIKAWDDPVNCVPPPVSVVCQVPPPPDPTDIDMDIGTD

Sequence (106 aa):
MALALLGAFSVAKAASGRISFSGAVVEPTCTVPAHYLAASIAAPAVDARAPLRLACGQTATDPGRPYSRVVLDLDATRVAGDRLLTYFTRNQHGATAAKLVVHTYE